Protein AF-A0A4Q5HIN4-F1 (afdb_monomer)

Secondary structure (DSSP, 8-state):
-HHHHHHHHHH-SEEEE---S-S-SHHHHHHHHHHHTT-EEEE--

Mean predicted aligned error: 5.64 Å

Organism: NCBI:txid357276

Radius of gyration: 9.72 Å; Cα contacts (8 Å, |Δi|>4): 48; chains: 1; bounding box: 21×13×24 Å

Foldseek 3Di:
DVVVLLVCLVPDQEAEEADPPDCDDDRVVSVVVNVVVVHHYHHPD

pLDDT: mean 78.1, std 6.33, range [55.28, 85.62]

Structure (mmCIF, N/CA/C/O backbone):
data_AF-A0A4Q5HIN4-F1
#
_entry.id   AF-A0A4Q5HIN4-F1
#
loop_
_atom_site.group_PDB
_atom_site.id
_atom_site.type_symbol
_atom_site.label_atom_id
_atom_site.label_alt_id
_atom_site.label_comp_id
_atom_site.label_asym_id
_atom_site.label_entity_id
_atom_site.label_seq_id
_atom_site.pdbx_PDB_ins_code
_atom_site.Cartn_x
_atom_site.Cartn_y
_atom_site.Cartn_z
_atom_site.occupancy
_atom_site.B_iso_or_equiv
_atom_site.auth_seq_id
_atom_site.auth_comp_id
_atom_site.auth_asym_id
_atom_site.auth_atom_id
_atom_site.pdbx_PDB_model_num
ATOM 1 N N . TYR A 1 1 ? 12.466 -1.757 -7.461 1.00 55.28 1 TYR A N 1
ATOM 2 C CA . TYR A 1 1 ? 11.362 -2.164 -6.561 1.00 55.28 1 TYR A CA 1
ATOM 3 C C . TYR A 1 1 ? 10.018 -1.511 -6.893 1.00 55.28 1 TYR A C 1
ATOM 5 O O . TYR A 1 1 ? 9.035 -2.234 -6.961 1.00 55.28 1 TYR A O 1
ATOM 13 N N . ALA A 1 2 ? 9.950 -0.201 -7.168 1.00 61.25 2 ALA A N 1
ATOM 14 C CA . ALA A 1 2 ? 8.681 0.508 -7.411 1.00 61.25 2 ALA A CA 1
ATOM 15 C C . ALA A 1 2 ? 7.829 -0.037 -8.581 1.00 61.25 2 ALA A C 1
ATOM 17 O O . ALA A 1 2 ? 6.623 -0.181 -8.433 1.00 61.25 2 ALA A O 1
ATOM 18 N N . HIS A 1 3 ? 8.442 -0.437 -9.702 1.00 71.56 3 HIS A N 1
ATOM 19 C CA . HIS A 1 3 ? 7.697 -0.909 -10.883 1.00 71.56 3 HIS A CA 1
ATOM 20 C C . HIS A 1 3 ? 6.829 -2.158 -10.639 1.00 71.56 3 HIS A C 1
ATOM 22 O O . HIS A 1 3 ? 5.751 -2.279 -11.215 1.00 71.56 3 HIS A O 1
ATOM 28 N N . ARG A 1 4 ? 7.254 -3.076 -9.757 1.00 73.62 4 ARG A N 1
ATOM 29 C CA . ARG A 1 4 ? 6.448 -4.255 -9.395 1.00 73.62 4 ARG A CA 1
ATOM 30 C C . ARG A 1 4 ? 5.242 -3.873 -8.541 1.00 73.62 4 ARG A C 1
ATOM 32 O O . ARG A 1 4 ? 4.141 -4.343 -8.808 1.00 73.62 4 ARG A O 1
ATOM 39 N N . ASN A 1 5 ? 5.439 -2.994 -7.559 1.00 73.00 5 ASN A N 1
ATOM 40 C CA . ASN A 1 5 ? 4.354 -2.519 -6.702 1.00 73.00 5 ASN A CA 1
ATOM 41 C C . ASN A 1 5 ? 3.331 -1.732 -7.525 1.00 73.00 5 ASN A C 1
ATOM 43 O O . ASN A 1 5 ? 2.134 -1.888 -7.331 1.00 73.00 5 ASN A O 1
ATOM 47 N N . ASP A 1 6 ? 3.786 -0.962 -8.508 1.00 78.81 6 ASP A N 1
ATOM 48 C CA . ASP A 1 6 ? 2.909 -0.221 -9.410 1.00 78.81 6 ASP A CA 1
ATOM 49 C C . ASP A 1 6 ? 2.015 -1.1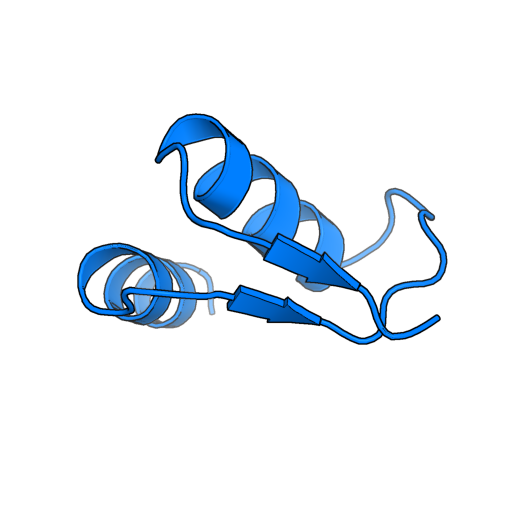35 -10.241 1.00 78.81 6 ASP A C 1
ATOM 51 O O . ASP A 1 6 ? 0.817 -0.869 -10.368 1.00 78.81 6 ASP A O 1
ATOM 55 N N . TYR A 1 7 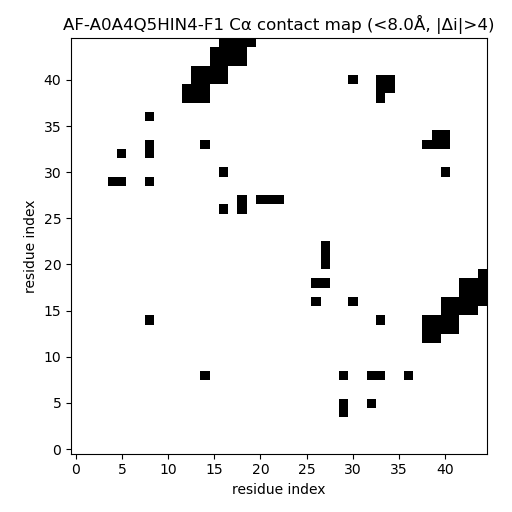? 2.586 -2.221 -10.769 1.00 80.12 7 TYR A N 1
ATOM 56 C CA . TYR A 1 7 ? 1.835 -3.240 -11.490 1.00 80.12 7 TYR A CA 1
ATOM 57 C C . TYR A 1 7 ? 0.8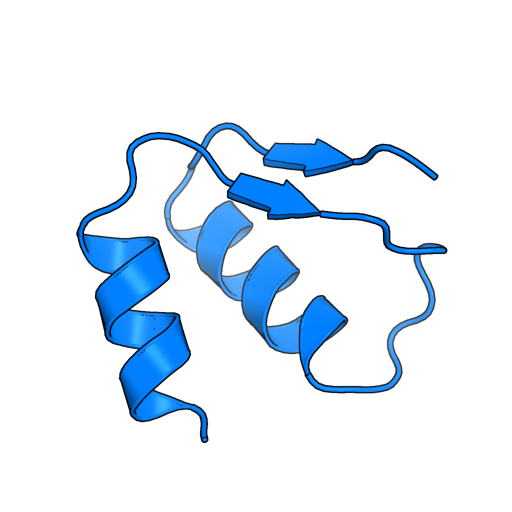12 -3.925 -10.579 1.00 80.12 7 TYR A C 1
ATOM 59 O O . TYR A 1 7 ? -0.357 -4.020 -10.954 1.00 80.12 7 TYR A O 1
ATOM 67 N N . MET A 1 8 ? 1.224 -4.322 -9.368 1.00 79.44 8 MET A N 1
ATOM 68 C CA . MET A 1 8 ? 0.345 -4.950 -8.375 1.00 79.44 8 MET A CA 1
ATOM 69 C C . MET A 1 8 ? -0.823 -4.037 -8.001 1.00 79.44 8 MET A C 1
ATOM 71 O O . MET A 1 8 ? -1.966 -4.463 -8.066 1.00 79.44 8 MET A O 1
ATOM 75 N N . ILE A 1 9 ? -0.570 -2.761 -7.699 1.00 80.56 9 ILE A N 1
ATOM 76 C CA . ILE A 1 9 ? -1.627 -1.782 -7.397 1.00 80.56 9 ILE A CA 1
ATOM 77 C C . ILE A 1 9 ? -2.502 -1.531 -8.638 1.00 80.56 9 ILE A C 1
ATOM 79 O O . ILE A 1 9 ? -3.684 -1.248 -8.518 1.00 80.56 9 ILE A O 1
ATOM 83 N N . SER A 1 10 ? -1.961 -1.614 -9.856 1.00 81.56 10 SER A N 1
ATOM 84 C CA . SER A 1 10 ? -2.767 -1.403 -11.064 1.00 81.56 10 SER A CA 1
ATOM 85 C C . SER A 1 10 ? -3.711 -2.548 -11.411 1.00 81.56 10 SER A C 1
ATOM 87 O O . SER A 1 10 ? -4.710 -2.290 -12.074 1.00 81.56 10 SER A O 1
ATOM 89 N N . HIS A 1 11 ? -3.384 -3.775 -11.011 1.00 81.38 11 HIS A N 1
ATOM 90 C CA . HIS A 1 11 ? -4.147 -4.975 -11.366 1.00 81.38 11 HIS A CA 1
ATOM 91 C C . HIS A 1 11 ? -4.858 -5.611 -10.166 1.00 81.38 11 HIS A C 1
ATOM 93 O O . HIS A 1 11 ? -5.619 -6.558 -10.336 1.00 81.38 11 HIS A O 1
ATOM 99 N N . ALA A 1 12 ? -4.636 -5.106 -8.952 1.00 77.06 12 ALA A N 1
ATOM 100 C CA . ALA A 1 12 ? -5.329 -5.562 -7.759 1.00 77.06 12 ALA A CA 1
ATOM 101 C C . ALA A 1 12 ? -6.619 -4.770 -7.531 1.00 77.06 12 ALA A C 1
ATOM 103 O O . ALA A 1 12 ? -6.646 -3.546 -7.628 1.00 77.06 12 ALA A O 1
ATOM 104 N N . CYS A 1 13 ? -7.683 -5.466 -7.132 1.00 77.44 13 CYS A N 1
ATOM 105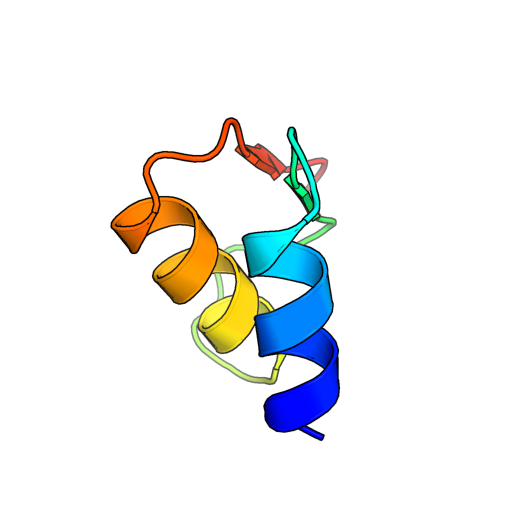 C CA . CYS A 1 13 ? -8.929 -4.826 -6.710 1.00 77.44 13 CYS A CA 1
ATOM 106 C C . CYS A 1 13 ? -8.856 -4.275 -5.275 1.00 77.44 13 CYS A C 1
ATOM 108 O O . CYS A 1 13 ? -9.648 -3.412 -4.900 1.00 77.44 13 CYS A O 1
ATOM 110 N N . ARG A 1 14 ? -7.958 -4.819 -4.442 1.00 81.69 14 ARG A N 1
ATOM 111 C CA . ARG A 1 14 ? -7.854 -4.525 -3.005 1.00 81.69 14 ARG A CA 1
ATOM 112 C C . ARG A 1 14 ? -6.394 -4.581 -2.567 1.00 81.69 14 ARG A C 1
ATOM 114 O O . ARG A 1 14 ? -5.648 -5.433 -3.045 1.00 81.69 14 ARG A O 1
ATOM 121 N 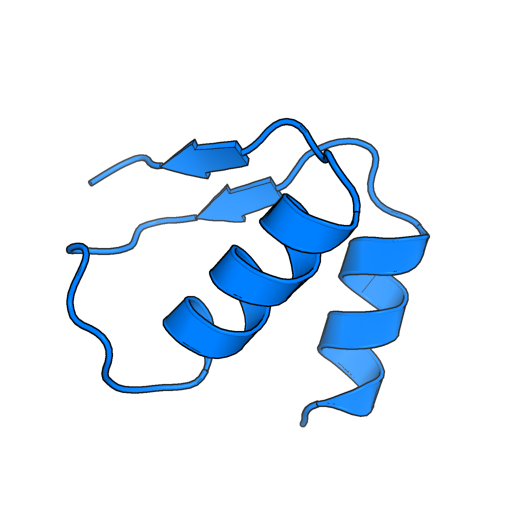N . LEU A 1 15 ? -6.008 -3.704 -1.645 1.00 84.12 15 LEU A N 1
ATOM 122 C CA . LEU A 1 15 ? -4.703 -3.738 -0.989 1.00 84.12 15 LEU A CA 1
ATOM 123 C C . LEU A 1 15 ? -4.899 -4.169 0.464 1.00 84.12 15 LEU A C 1
ATOM 125 O O . LEU A 1 15 ? -5.654 -3.533 1.190 1.00 84.12 15 LEU A O 1
ATOM 129 N N . ILE A 1 16 ? -4.204 -5.219 0.892 1.00 85.38 16 ILE A N 1
ATOM 130 C CA . ILE A 1 16 ? -4.113 -5.592 2.305 1.00 85.38 16 ILE A CA 1
ATOM 131 C C . ILE A 1 16 ? -2.690 -5.279 2.748 1.00 85.38 16 ILE A C 1
ATOM 133 O O . ILE A 1 16 ? -1.734 -5.760 2.139 1.00 85.38 16 ILE A O 1
ATOM 137 N N . ALA A 1 17 ? -2.550 -4.434 3.761 1.00 83.00 17 ALA A N 1
ATOM 138 C CA . ALA A 1 17 ? -1.266 -4.029 4.307 1.00 83.00 17 ALA A CA 1
ATOM 139 C C . ALA A 1 17 ? -1.245 -4.269 5.817 1.00 83.00 17 ALA A C 1
ATOM 141 O O . ALA A 1 17 ? -2.268 -4.178 6.484 1.00 83.00 17 ALA A O 1
ATOM 142 N N . TYR A 1 18 ? -0.067 -4.568 6.350 1.00 79.19 18 TYR A N 1
ATOM 143 C CA . TYR A 1 18 ? 0.197 -4.539 7.782 1.00 79.19 18 TYR A CA 1
ATOM 144 C C . TYR A 1 18 ? 1.171 -3.388 8.013 1.00 79.19 18 TYR A C 1
ATOM 146 O O . TYR A 1 18 ? 2.372 -3.524 7.763 1.00 79.19 18 TYR A O 1
ATOM 154 N N . TRP A 1 19 ? 0.634 -2.209 8.323 1.00 79.88 19 TRP A N 1
ATOM 155 C CA . TRP A 1 19 ? 1.397 -0.966 8.356 1.00 79.88 19 TRP A CA 1
ATOM 156 C C . TRP A 1 19 ? 1.041 -0.121 9.576 1.00 79.88 19 TRP A C 1
ATOM 158 O O . TRP A 1 19 ? -0.108 0.261 9.761 1.00 79.88 19 TRP A O 1
ATOM 168 N N . ASP A 1 20 ? 2.050 0.254 10.355 1.00 78.31 20 ASP A N 1
ATOM 169 C CA . ASP A 1 20 ? 1.926 1.020 11.601 1.00 78.31 20 ASP A CA 1
ATOM 170 C C . ASP A 1 20 ? 1.663 2.526 11.404 1.00 78.31 20 ASP A C 1
ATOM 172 O O . ASP A 1 20 ? 1.806 3.321 12.332 1.00 78.31 20 ASP A O 1
ATOM 176 N N . GLY A 1 21 ? 1.318 2.946 10.183 1.00 71.38 21 GLY A N 1
ATOM 177 C CA . GLY A 1 21 ? 1.055 4.344 9.839 1.00 71.38 21 GLY A CA 1
ATOM 178 C C . GLY A 1 21 ? 2.302 5.231 9.778 1.00 71.38 21 GLY A C 1
ATOM 179 O O . GLY A 1 21 ? 2.187 6.422 9.482 1.00 71.38 21 GLY A O 1
ATOM 180 N N . LYS A 1 22 ? 3.508 4.696 10.018 1.00 77.69 22 LYS A N 1
ATOM 181 C CA . LYS A 1 22 ? 4.736 5.492 9.933 1.00 77.69 22 LYS A CA 1
ATOM 182 C C . LYS A 1 22 ? 5.162 5.670 8.485 1.00 77.69 22 LYS A C 1
ATOM 184 O O . LYS A 1 22 ? 5.339 4.708 7.738 1.00 77.69 22 LYS A O 1
ATOM 189 N N . SER A 1 23 ? 5.402 6.919 8.097 1.00 65.44 23 SER A N 1
ATOM 190 C CA . SER A 1 23 ? 5.797 7.336 6.744 1.00 65.44 23 SER A CA 1
ATOM 191 C C . SER A 1 23 ? 7.220 6.920 6.330 1.00 65.44 23 SER A C 1
ATOM 193 O O . SER A 1 23 ? 7.856 7.617 5.544 1.00 65.44 23 SER A O 1
ATOM 195 N N . ALA A 1 24 ? 7.737 5.799 6.836 1.00 68.38 24 ALA A N 1
ATOM 196 C CA . ALA A 1 24 ? 9.067 5.287 6.536 1.00 68.38 24 ALA A CA 1
ATOM 197 C C . ALA A 1 24 ? 8.972 3.953 5.77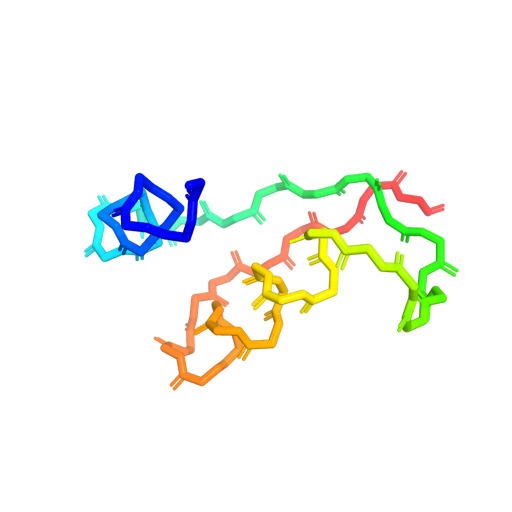1 1.00 68.38 24 ALA A C 1
ATOM 199 O O . ALA A 1 24 ? 8.398 2.981 6.254 1.00 68.38 24 ALA A O 1
ATOM 200 N N . GLY A 1 25 ? 9.550 3.901 4.567 1.00 73.38 25 GLY A N 1
ATOM 201 C CA . GLY A 1 25 ? 9.728 2.664 3.797 1.00 73.38 25 GLY A CA 1
ATOM 202 C C . GLY A 1 25 ? 8.746 2.437 2.637 1.00 73.38 25 GLY A C 1
ATOM 203 O O . GLY A 1 25 ? 7.894 3.265 2.311 1.00 73.38 25 GLY A O 1
ATOM 204 N N . GLY A 1 26 ? 8.890 1.283 1.975 1.00 70.38 26 GLY A N 1
ATOM 205 C CA . GLY A 1 26 ? 8.148 0.930 0.753 1.00 70.38 26 GLY A CA 1
ATOM 206 C C . GLY A 1 26 ? 6.639 0.725 0.948 1.00 70.38 26 GLY A C 1
ATOM 207 O O . GLY A 1 26 ? 5.869 0.828 -0.014 1.00 70.38 26 GLY A O 1
ATOM 208 N N . THR A 1 27 ? 6.197 0.486 2.184 1.00 74.25 27 THR A N 1
ATOM 209 C CA . THR A 1 27 ? 4.780 0.303 2.524 1.00 74.25 27 THR A CA 1
ATOM 210 C C . THR A 1 27 ? 4.008 1.618 2.432 1.00 74.25 27 THR A C 1
ATOM 212 O O . THR A 1 27 ? 2.946 1.645 1.813 1.00 74.25 27 THR A O 1
ATOM 215 N N . SER A 1 28 ? 4.588 2.732 2.898 1.00 78.62 28 SER A N 1
ATOM 216 C CA . SER A 1 28 ? 3.997 4.072 2.747 1.00 78.62 28 SER A CA 1
ATOM 217 C C . SER A 1 28 ? 3.847 4.471 1.271 1.00 78.62 28 SER A C 1
ATOM 219 O O . SER A 1 28 ? 2.800 4.971 0.857 1.00 78.62 28 SER A O 1
ATOM 221 N N . TYR A 1 29 ? 4.845 4.172 0.427 1.00 79.31 29 TYR A N 1
ATOM 222 C CA . TYR A 1 29 ? 4.752 4.401 -1.025 1.00 79.31 29 TYR A CA 1
ATOM 223 C C . TYR A 1 29 ? 3.561 3.656 -1.649 1.00 79.31 29 TYR A C 1
ATOM 225 O O . TYR A 1 29 ? 2.784 4.225 -2.419 1.00 79.31 29 TYR A O 1
ATOM 233 N N . THR A 1 30 ? 3.405 2.385 -1.279 1.00 78.06 30 THR A N 1
ATOM 234 C CA . THR A 1 30 ? 2.360 1.495 -1.802 1.00 78.06 30 THR A CA 1
ATOM 235 C C . THR A 1 30 ? 0.973 1.931 -1.314 1.00 78.06 30 THR A C 1
ATOM 237 O O . THR A 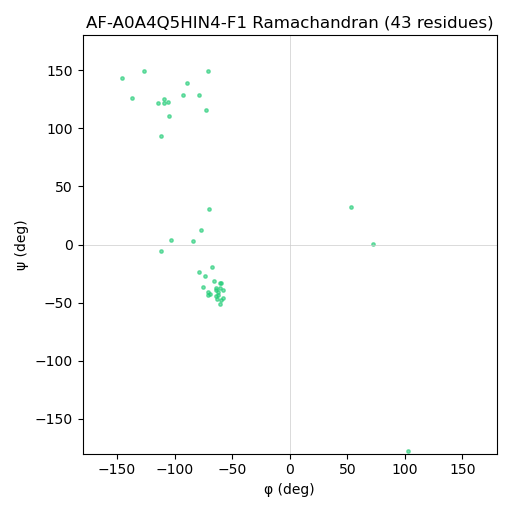1 30 ? 0.046 2.019 -2.119 1.00 78.06 30 THR A O 1
ATOM 240 N N . PHE A 1 31 ? 0.846 2.299 -0.034 1.00 80.81 31 PHE A N 1
ATOM 241 C CA . PHE A 1 31 ? -0.386 2.824 0.561 1.00 80.81 31 PHE A CA 1
ATOM 242 C C . PHE A 1 31 ? -0.844 4.118 -0.126 1.00 80.81 31 PHE A C 1
ATOM 244 O O . PHE A 1 31 ? -1.968 4.197 -0.622 1.00 80.81 31 PHE A O 1
ATOM 251 N N . ASN A 1 32 ? 0.052 5.101 -0.259 1.00 81.62 32 ASN A N 1
ATOM 252 C CA . ASN A 1 32 ? -0.256 6.382 -0.899 1.00 81.62 32 ASN A CA 1
ATOM 253 C C . ASN A 1 32 ? -0.686 6.213 -2.362 1.00 81.62 32 ASN A C 1
ATOM 255 O O . ASN A 1 32 ? -1.582 6.904 -2.852 1.00 81.62 32 ASN A O 1
ATOM 259 N N . LYS A 1 33 ? -0.065 5.280 -3.086 1.00 81.94 33 LYS A N 1
ATOM 260 C CA . LYS A 1 33 ? -0.395 5.029 -4.490 1.00 81.94 33 LYS A CA 1
ATOM 261 C C . LYS A 1 33 ? -1.713 4.269 -4.658 1.00 81.94 33 LYS A C 1
ATOM 263 O O . LYS A 1 33 ? -2.471 4.587 -5.574 1.00 81.94 33 LYS A O 1
ATOM 268 N N . ALA A 1 34 ? -2.019 3.334 -3.760 1.00 83.12 34 ALA A N 1
ATOM 269 C CA . ALA A 1 34 ? -3.323 2.678 -3.702 1.00 83.12 34 ALA A CA 1
ATOM 270 C C . ALA A 1 34 ? -4.447 3.666 -3.353 1.00 83.12 34 ALA A C 1
ATOM 272 O O . ALA A 1 34 ? -5.502 3.633 -3.986 1.00 83.12 34 ALA A O 1
ATOM 273 N N . GLN A 1 35 ? -4.186 4.610 -2.442 1.00 81.56 35 GLN A N 1
ATOM 274 C CA . GLN A 1 35 ? -5.133 5.667 -2.083 1.00 81.56 35 GLN A CA 1
ATOM 275 C C . GLN A 1 35 ? -5.418 6.592 -3.275 1.00 81.56 35 GLN A C 1
ATOM 277 O O . GLN A 1 35 ? -6.578 6.853 -3.589 1.00 81.56 35 GLN A O 1
ATOM 282 N N . LYS A 1 36 ? -4.381 7.008 -4.018 1.00 83.94 36 LYS A N 1
ATOM 283 C CA . LYS A 1 36 ? -4.544 7.782 -5.265 1.00 83.94 36 LYS A CA 1
ATOM 284 C C . LYS A 1 36 ? -5.365 7.043 -6.326 1.00 83.94 36 LYS A C 1
ATOM 286 O O . LYS A 1 36 ? -6.102 7.677 -7.073 1.00 83.94 36 LYS A O 1
ATOM 291 N N . LYS A 1 37 ? -5.262 5.712 -6.381 1.00 81.50 37 LYS A N 1
ATOM 292 C CA . LYS A 1 37 ? -6.057 4.856 -7.276 1.00 81.50 37 LYS A CA 1
ATOM 293 C C . LYS A 1 37 ? -7.444 4.498 -6.726 1.00 81.50 37 LYS A C 1
ATOM 295 O O . LYS A 1 37 ? -8.165 3.758 -7.386 1.00 81.50 37 LYS A O 1
ATOM 300 N N . LYS A 1 38 ? -7.829 5.031 -5.558 1.00 81.12 38 LYS A N 1
ATOM 301 C CA . LYS A 1 38 ? -9.096 4.737 -4.866 1.00 81.12 38 LYS A CA 1
ATOM 302 C C . LYS A 1 38 ? -9.331 3.237 -4.649 1.00 81.12 38 LYS A C 1
ATOM 304 O O . LYS A 1 38 ? -10.468 2.773 -4.672 1.00 81.12 38 LYS A O 1
ATOM 309 N N . LEU A 1 39 ? -8.257 2.472 -4.454 1.00 83.88 39 LEU A N 1
ATOM 310 C CA . LEU A 1 39 ? -8.383 1.064 -4.097 1.00 83.88 39 LEU A CA 1
ATOM 311 C C . LEU A 1 39 ? -8.900 0.933 -2.671 1.00 83.88 39 LEU A C 1
ATOM 313 O O . LEU A 1 39 ? -8.598 1.758 -1.810 1.00 83.88 39 LEU A O 1
ATOM 317 N N . VAL A 1 40 ? -9.634 -0.146 -2.411 1.00 84.44 40 VAL A N 1
ATOM 318 C CA . VAL A 1 40 ? -10.030 -0.492 -1.047 1.00 84.44 40 VAL A CA 1
ATOM 319 C C . VAL A 1 40 ? -8.794 -1.009 -0.314 1.00 84.44 40 VAL A C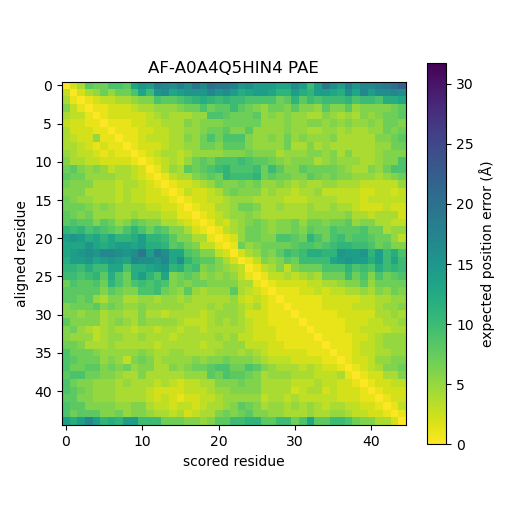 1
ATOM 321 O O . VAL A 1 40 ? -8.222 -2.030 -0.709 1.00 84.44 40 VAL A O 1
ATOM 324 N N . ILE A 1 41 ? -8.374 -0.283 0.722 1.00 84.69 41 ILE A N 1
ATOM 325 C CA . ILE A 1 41 ? -7.202 -0.616 1.532 1.00 84.69 41 ILE A CA 1
ATOM 326 C C . ILE A 1 41 ? -7.668 -1.164 2.880 1.00 84.69 41 ILE A C 1
ATOM 328 O O . ILE A 1 41 ? -8.369 -0.474 3.616 1.00 84.69 41 ILE A O 1
ATOM 332 N N . TYR A 1 42 ? -7.241 -2.378 3.211 1.00 85.62 42 TYR A N 1
ATOM 333 C CA . TYR A 1 42 ? -7.398 -2.977 4.531 1.00 85.62 42 TYR A CA 1
ATOM 334 C C . TYR A 1 42 ? -6.047 -2.950 5.236 1.00 85.62 42 TYR A C 1
ATOM 336 O O . TYR A 1 42 ? -5.118 -3.647 4.826 1.00 85.62 42 TYR A O 1
ATOM 344 N N . ASN A 1 43 ? -5.933 -2.120 6.270 1.00 82.12 43 ASN A N 1
ATOM 345 C CA . ASN A 1 43 ? -4.773 -2.130 7.149 1.00 82.12 43 ASN A CA 1
ATOM 346 C C . ASN A 1 43 ? -5.052 -3.051 8.340 1.00 82.12 43 ASN A C 1
ATOM 348 O O . ASN A 1 43 ? -6.101 -2.923 8.964 1.00 82.12 43 ASN A O 1
ATOM 352 N N . LEU A 1 44 ? -4.144 -3.986 8.610 1.00 83.00 44 LEU A N 1
ATOM 353 C CA . LEU A 1 44 ? -4.278 -5.009 9.654 1.00 83.00 44 LEU A CA 1
ATOM 354 C C . LEU A 1 44 ? -3.441 -4.717 10.913 1.00 83.00 44 LEU A C 1
ATOM 356 O O . LEU A 1 44 ? -3.377 -5.572 11.792 1.00 83.00 44 LEU A O 1
ATOM 360 N N . PHE A 1 45 ? -2.766 -3.566 10.960 1.00 75.69 45 PHE A N 1
ATOM 361 C CA . PHE A 1 45 ? -2.138 -3.036 1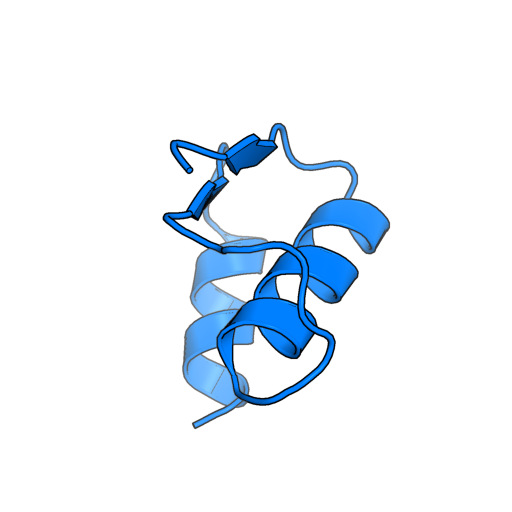2.172 1.00 75.69 45 PHE A CA 1
ATOM 362 C C . PHE A 1 45 ? -3.193 -2.351 13.040 1.00 75.69 45 PHE A C 1
ATOM 364 O O . PHE A 1 45 ? -3.198 -2.603 14.262 1.00 75.69 45 PHE A O 1
#

Sequence (45 aa):
YAHRNDYMISHACRLIAYWDGKSAGGTSYTFNKAQKKKLVIYNLF

Solvent-accessible surface area (backbone atoms only — not comparable to full-atom values): 2853 Å² total; per-residue (Å²): 117,67,72,60,55,51,52,49,59,71,75,44,80,59,46,80,45,80,55,88,80,58,88,70,62,73,63,41,56,51,51,55,52,31,54,75,68,68,41,54,70,45,71,74,99

Nearest PDB structures (foldseek):
  3imk-assembly1_A  TM=7.472E-01  e=4.586E-01  Syntrophus aciditrophicus SB
  2wjx-assembly2_C-2  TM=5.421E-01  e=3.088E+00  Homo sapiens
  4u5c-assembly1_B  TM=5.508E-01  e=5.433E+00  Rattus norvegicus
  3o2j-assembly1_B  TM=5.181E-01  e=6.715E+00  Rattus norvegicus